Protein AF-A0A8T5KQA9-F1 (afdb_monomer)

Structure (mmCIF, N/CA/C/O backbone):
data_AF-A0A8T5KQA9-F1
#
_entry.id   AF-A0A8T5KQA9-F1
#
loop_
_atom_site.group_PDB
_atom_site.id
_atom_site.type_symbol
_atom_site.label_atom_id
_atom_site.label_alt_id
_atom_site.label_comp_id
_atom_site.label_asym_id
_atom_site.label_entity_id
_atom_site.label_seq_id
_atom_site.pdbx_PDB_ins_code
_atom_site.Cartn_x
_atom_site.Cartn_y
_atom_site.Cartn_z
_atom_site.occupancy
_atom_site.B_iso_or_equiv
_atom_site.auth_seq_id
_atom_site.auth_comp_id
_atom_site.auth_asym_id
_atom_site.auth_atom_id
_atom_site.pdbx_PDB_model_num
ATOM 1 N N . MET A 1 1 ? 9.802 6.323 -16.781 1.00 58.84 1 MET A N 1
ATOM 2 C CA . MET A 1 1 ? 8.816 6.671 -15.739 1.00 58.84 1 MET A CA 1
ATOM 3 C C . MET A 1 1 ? 7.682 5.663 -15.838 1.00 58.84 1 MET A C 1
ATOM 5 O O . MET A 1 1 ? 6.787 5.838 -16.652 1.00 58.84 1 MET A O 1
ATOM 9 N N . TRP A 1 2 ? 7.814 4.528 -15.153 1.00 75.38 2 TRP A N 1
ATOM 10 C CA . TRP A 1 2 ? 6.794 3.478 -15.153 1.00 75.38 2 TRP A CA 1
ATOM 11 C C . TRP A 1 2 ? 5.904 3.681 -13.914 1.00 75.38 2 TRP A C 1
ATOM 13 O O . TRP A 1 2 ? 6.417 4.068 -12.867 1.00 75.38 2 TRP A O 1
ATOM 23 N N . LEU A 1 3 ? 4.590 3.490 -14.080 1.00 86.75 3 LEU A N 1
ATOM 24 C CA . LEU A 1 3 ? 3.534 3.783 -13.099 1.00 86.75 3 LEU A CA 1
ATOM 25 C C . LEU A 1 3 ? 3.501 5.252 -12.627 1.00 86.75 3 LEU A C 1
ATOM 27 O O . LEU A 1 3 ? 3.827 5.574 -11.487 1.00 86.75 3 LEU A O 1
ATOM 31 N N . ASP A 1 4 ? 3.097 6.154 -13.528 1.00 93.25 4 ASP A N 1
ATOM 32 C CA . ASP A 1 4 ? 2.813 7.545 -13.160 1.00 93.25 4 ASP A CA 1
ATOM 33 C C . ASP A 1 4 ? 1.621 7.664 -12.192 1.00 93.25 4 ASP A C 1
ATOM 35 O O . ASP A 1 4 ? 0.853 6.719 -12.003 1.00 93.25 4 ASP A O 1
ATOM 39 N N . LYS A 1 5 ? 1.440 8.861 -11.624 1.00 94.88 5 LYS A N 1
ATOM 40 C CA . LYS A 1 5 ? 0.403 9.159 -10.630 1.00 94.88 5 LYS A CA 1
ATOM 41 C C . LYS A 1 5 ? -1.009 8.732 -11.054 1.00 94.88 5 LYS A C 1
ATOM 43 O O . LYS A 1 5 ? -1.740 8.176 -10.242 1.00 94.88 5 LYS A O 1
ATOM 48 N N . LYS A 1 6 ? -1.404 8.956 -12.314 1.00 94.62 6 LYS A N 1
ATOM 49 C CA . LYS A 1 6 ? -2.758 8.616 -12.795 1.00 94.62 6 LYS A CA 1
ATOM 50 C C . LYS A 1 6 ? -2.935 7.110 -12.930 1.00 94.62 6 LYS A C 1
ATOM 52 O O . LYS A 1 6 ? -4.002 6.580 -12.627 1.00 94.62 6 LYS A O 1
ATOM 57 N N . LEU A 1 7 ? -1.903 6.418 -13.409 1.00 94.56 7 LEU A N 1
ATOM 58 C CA . LEU A 1 7 ? -1.918 4.960 -13.510 1.00 94.56 7 LEU A CA 1
ATOM 59 C C . LEU A 1 7 ? -1.897 4.311 -12.122 1.00 94.56 7 LEU A C 1
ATOM 61 O O . LEU A 1 7 ? -2.604 3.326 -11.911 1.00 94.56 7 LEU A O 1
ATOM 65 N N . PHE A 1 8 ? -1.139 4.884 -11.185 1.00 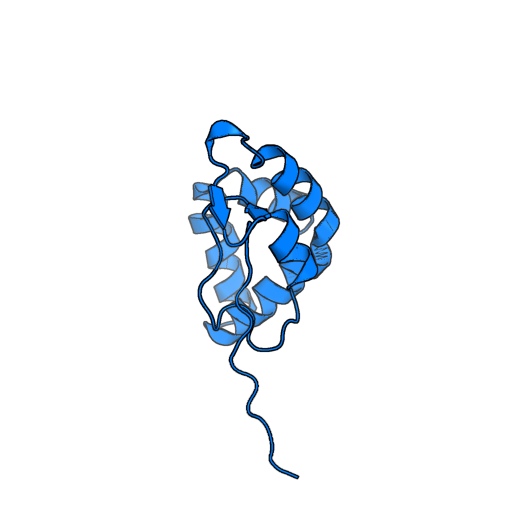96.19 8 PHE A N 1
ATOM 66 C CA . PHE A 1 8 ? -1.121 4.473 -9.787 1.00 96.19 8 PHE A CA 1
ATOM 67 C C . PHE A 1 8 ? -2.503 4.639 -9.149 1.00 96.19 8 PHE A C 1
ATOM 69 O O . PHE A 1 8 ? -3.075 3.657 -8.681 1.00 96.19 8 PHE A O 1
ATOM 76 N N . GLU A 1 9 ? -3.094 5.833 -9.227 1.00 96.44 9 GLU A N 1
ATOM 77 C CA . GLU A 1 9 ? -4.434 6.119 -8.704 1.00 96.44 9 GLU A CA 1
ATOM 78 C C . GLU A 1 9 ? -5.489 5.177 -9.294 1.00 96.44 9 GLU A C 1
ATOM 80 O O . GLU A 1 9 ? -6.235 4.537 -8.556 1.00 96.44 9 GLU A O 1
ATOM 85 N N . ARG A 1 10 ? -5.503 4.997 -10.622 1.00 96.25 10 ARG A N 1
ATOM 86 C CA . ARG A 1 10 ? -6.415 4.048 -11.275 1.00 96.25 10 ARG A CA 1
ATOM 87 C C . ARG A 1 10 ? -6.264 2.632 -10.720 1.00 96.25 10 ARG A C 1
ATOM 89 O O . ARG A 1 10 ? -7.258 1.923 -10.586 1.00 96.25 10 ARG A O 1
ATOM 96 N N . SER A 1 11 ? -5.038 2.204 -10.427 1.00 96.44 11 SER A N 1
ATOM 97 C CA . SER A 1 11 ? -4.772 0.854 -9.930 1.00 96.44 11 SER A CA 1
ATOM 98 C C . SER A 1 11 ? -5.360 0.580 -8.545 1.00 96.44 11 SER A C 1
ATOM 100 O O . SER A 1 11 ? -5.636 -0.578 -8.242 1.00 96.44 11 SER A O 1
ATOM 102 N N . LEU A 1 12 ? -5.614 1.622 -7.745 1.00 95.25 12 LEU A N 1
ATOM 103 C CA . LEU A 1 12 ? -6.259 1.494 -6.437 1.00 95.25 12 LEU A CA 1
ATOM 104 C C . LEU A 1 12 ? -7.754 1.166 -6.568 1.00 95.25 12 LEU A C 1
ATOM 106 O O . LEU A 1 12 ? -8.265 0.327 -5.833 1.00 95.25 12 LEU A O 1
ATOM 110 N N . TYR A 1 13 ? -8.442 1.777 -7.536 1.00 94.81 13 TYR A N 1
ATOM 111 C CA . TYR A 1 13 ? -9.891 1.616 -7.723 1.00 94.81 13 TYR A CA 1
ATOM 112 C C . TYR A 1 13 ? -10.277 0.496 -8.705 1.00 94.81 13 TYR A C 1
ATOM 114 O O . TYR A 1 13 ? -11.376 -0.050 -8.627 1.00 94.81 13 TYR A O 1
ATOM 122 N N . ASP A 1 14 ? -9.394 0.143 -9.643 1.00 96.75 14 ASP A N 1
ATOM 123 C CA . ASP A 1 14 ? -9.644 -0.862 -10.682 1.00 96.75 14 ASP A CA 1
ATOM 124 C C . ASP A 1 14 ? -8.757 -2.097 -10.459 1.00 96.75 14 ASP A C 1
ATOM 126 O O . ASP A 1 14 ? -7.637 -2.216 -10.968 1.00 96.75 14 ASP A O 1
ATOM 130 N N . THR A 1 15 ? -9.286 -3.061 -9.701 1.00 94.31 15 THR A N 1
ATOM 131 C CA . THR A 1 15 ? -8.579 -4.311 -9.367 1.00 94.31 15 THR A CA 1
ATOM 132 C C . THR A 1 15 ? -8.216 -5.146 -10.600 1.00 94.31 15 THR A C 1
ATOM 134 O O . THR A 1 15 ? -7.202 -5.854 -10.594 1.00 94.31 15 THR A O 1
ATOM 137 N N . ASN A 1 16 ? -8.997 -5.048 -11.683 1.00 97.06 16 ASN A N 1
ATOM 138 C CA . ASN A 1 16 ? -8.703 -5.725 -12.943 1.00 97.06 16 ASN A CA 1
ATOM 139 C C . ASN A 1 16 ? -7.536 -5.058 -13.668 1.00 97.06 16 ASN A C 1
ATOM 141 O O . ASN A 1 16 ? -6.667 -5.762 -14.190 1.00 97.06 16 ASN A O 1
ATOM 145 N N . PHE A 1 17 ? -7.481 -3.727 -13.673 1.00 96.94 17 PHE A N 1
ATOM 146 C CA . PHE A 1 17 ? -6.343 -2.981 -14.198 1.00 96.94 17 PHE A CA 1
ATOM 147 C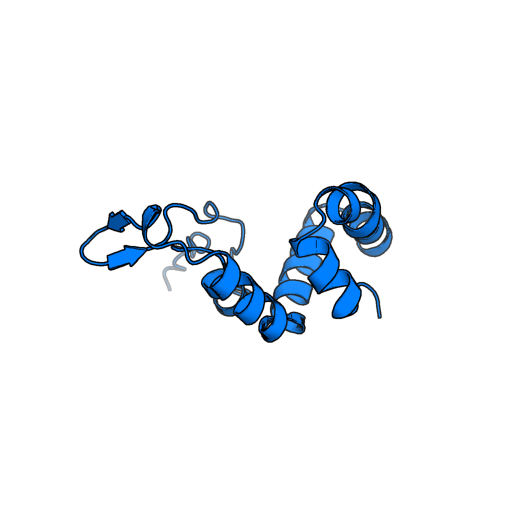 C . PHE A 1 17 ? -5.070 -3.266 -13.398 1.00 96.94 17 PHE A C 1
ATOM 149 O O . PHE A 1 17 ? -4.040 -3.588 -13.995 1.00 96.94 17 PHE A O 1
ATOM 156 N N . PHE A 1 18 ? -5.138 -3.262 -12.062 1.00 96.88 18 PHE A N 1
ATOM 157 C CA . PHE A 1 18 ? -3.995 -3.641 -11.231 1.00 96.88 18 PHE A CA 1
ATOM 158 C C . PHE A 1 18 ? -3.494 -5.052 -11.572 1.00 96.88 18 PHE A C 1
ATOM 160 O O . PHE A 1 18 ? -2.324 -5.239 -11.906 1.00 96.88 18 PHE A O 1
ATOM 167 N N . ARG A 1 19 ? -4.383 -6.056 -11.556 1.00 95.50 19 ARG A N 1
ATOM 168 C CA . ARG A 1 19 ? -4.010 -7.465 -11.761 1.00 95.50 19 ARG A CA 1
ATOM 169 C C . ARG A 1 19 ? -3.462 -7.741 -13.160 1.00 95.50 19 ARG A C 1
ATOM 171 O O . ARG A 1 19 ? -2.502 -8.497 -13.300 1.00 95.50 19 ARG A O 1
ATOM 178 N N . ASN A 1 20 ? -4.087 -7.176 -14.191 1.00 95.75 20 ASN A N 1
ATOM 179 C CA . ASN A 1 20 ? -3.794 -7.535 -15.578 1.00 95.75 20 ASN A CA 1
ATOM 180 C C . ASN A 1 20 ? -2.779 -6.616 -16.254 1.00 95.75 20 ASN A C 1
ATOM 182 O O . ASN A 1 20 ? -2.175 -7.047 -17.235 1.00 95.75 20 ASN A O 1
ATOM 186 N N . VAL A 1 21 ? -2.589 -5.395 -15.749 1.00 95.75 21 VAL A N 1
ATOM 187 C CA . VAL A 1 21 ? -1.687 -4.400 -16.340 1.00 95.75 21 VAL A CA 1
ATOM 188 C C . VAL A 1 21 ? -0.546 -4.084 -15.383 1.00 95.75 21 VAL A C 1
ATOM 190 O O . VAL A 1 21 ? 0.590 -4.452 -15.671 1.00 95.75 21 VAL A O 1
ATOM 193 N N . VAL A 1 22 ? -0.834 -3.469 -14.231 1.00 96.19 22 VAL A N 1
ATOM 194 C CA . VAL A 1 22 ? 0.211 -2.956 -13.322 1.00 96.19 22 VAL A CA 1
ATOM 195 C C . VAL A 1 22 ? 1.086 -4.080 -12.785 1.00 96.19 22 VAL A C 1
ATOM 197 O O . VAL A 1 22 ? 2.302 -4.023 -12.931 1.00 96.19 22 VAL A O 1
ATOM 200 N N . ARG A 1 23 ? 0.487 -5.148 -12.244 1.00 95.00 23 ARG A N 1
ATOM 201 C CA . ARG A 1 23 ? 1.235 -6.290 -11.705 1.00 95.00 23 ARG A CA 1
ATOM 202 C C . ARG A 1 23 ? 2.112 -6.938 -12.774 1.00 95.00 23 ARG A C 1
ATOM 204 O O . ARG A 1 23 ? 3.271 -7.221 -12.510 1.00 95.00 23 ARG A O 1
ATOM 211 N N . LYS A 1 24 ? 1.591 -7.155 -13.987 1.00 95.50 24 LYS A N 1
ATOM 212 C CA . LYS A 1 24 ? 2.377 -7.759 -15.079 1.00 95.50 24 LYS A CA 1
ATOM 213 C C . LYS A 1 24 ? 3.541 -6.867 -15.496 1.00 95.50 24 LYS A C 1
ATOM 215 O O . LYS A 1 24 ? 4.646 -7.366 -15.664 1.00 95.50 24 LYS A O 1
ATOM 220 N N . ALA A 1 25 ? 3.297 -5.567 -15.626 1.00 94.94 25 ALA A N 1
ATOM 221 C CA . ALA A 1 25 ? 4.337 -4.604 -15.948 1.00 94.94 25 ALA A CA 1
ATOM 222 C C . ALA A 1 25 ? 5.405 -4.520 -14.841 1.00 94.94 25 ALA A C 1
ATOM 224 O O . ALA A 1 25 ? 6.583 -4.465 -15.177 1.00 94.94 25 ALA A O 1
ATOM 225 N N . ALA A 1 26 ? 5.038 -4.638 -13.558 1.00 95.44 26 ALA A N 1
ATOM 226 C CA . ALA A 1 26 ? 6.009 -4.714 -12.461 1.00 95.44 26 ALA A CA 1
ATOM 227 C C . ALA A 1 26 ? 6.976 -5.889 -12.650 1.00 95.44 26 ALA A C 1
ATOM 229 O O . ALA A 1 26 ? 8.186 -5.694 -12.620 1.00 95.44 26 ALA A O 1
ATOM 230 N N . TYR A 1 27 ? 6.457 -7.092 -12.925 1.00 96.12 27 TYR A N 1
ATOM 231 C CA . TYR A 1 27 ? 7.296 -8.271 -13.175 1.00 96.12 27 TYR A CA 1
ATOM 232 C C . TYR A 1 27 ? 8.135 -8.153 -14.453 1.00 96.12 27 TYR A C 1
ATOM 234 O O . TYR A 1 27 ? 9.243 -8.673 -14.494 1.00 96.12 27 TYR A O 1
ATOM 242 N N . MET A 1 28 ? 7.651 -7.462 -15.489 1.00 95.44 28 MET A N 1
ATOM 243 C CA . MET A 1 28 ? 8.455 -7.198 -16.691 1.00 95.44 28 MET A CA 1
ATOM 244 C C . MET A 1 28 ? 9.618 -6.236 -16.420 1.00 95.44 28 MET A C 1
ATOM 246 O O . MET A 1 28 ? 10.658 -6.358 -17.059 1.00 95.44 28 MET A O 1
ATOM 250 N N . VAL A 1 29 ? 9.436 -5.276 -15.508 1.00 94.00 29 VAL A N 1
ATOM 251 C CA . VAL A 1 29 ? 10.456 -4.278 -15.155 1.00 94.00 29 VAL A CA 1
ATOM 252 C C . VAL A 1 29 ? 11.471 -4.843 -14.161 1.00 94.00 29 VAL A C 1
ATOM 254 O O . VAL A 1 29 ? 12.667 -4.653 -14.351 1.00 94.00 29 VAL A O 1
ATOM 257 N N . ALA A 1 30 ? 11.001 -5.527 -13.118 1.00 94.50 30 ALA A N 1
ATOM 258 C CA . ALA A 1 30 ? 11.824 -5.957 -11.989 1.00 94.50 30 ALA A CA 1
ATOM 259 C C . ALA A 1 30 ? 12.305 -7.418 -12.077 1.00 94.50 30 ALA A C 1
ATOM 261 O O . ALA A 1 30 ? 13.255 -7.783 -11.400 1.00 94.50 30 ALA A O 1
ATOM 262 N N . GLY A 1 31 ? 11.690 -8.259 -12.914 1.00 95.00 31 GLY A N 1
ATOM 263 C CA . GLY A 1 31 ? 12.147 -9.627 -13.188 1.00 95.00 31 GLY A CA 1
ATOM 264 C C . GLY A 1 31 ? 11.742 -10.677 -12.147 1.00 95.00 31 GLY A C 1
ATOM 265 O O . GLY A 1 31 ? 11.229 -11.730 -12.531 1.00 95.00 31 GLY A O 1
ATOM 266 N N . ASP A 1 32 ? 11.914 -10.405 -10.852 1.00 96.69 32 ASP A N 1
ATOM 267 C CA . ASP A 1 32 ? 11.600 -11.343 -9.766 1.00 96.69 32 ASP A CA 1
ATOM 268 C C . ASP A 1 32 ? 10.704 -10.749 -8.667 1.00 96.69 32 ASP A C 1
ATOM 270 O O . ASP A 1 32 ? 10.340 -9.575 -8.678 1.00 96.69 32 ASP A O 1
ATOM 274 N N . ALA A 1 33 ? 10.269 -11.606 -7.741 1.00 96.69 33 ALA A N 1
ATOM 275 C CA . ALA A 1 33 ? 9.289 -11.241 -6.726 1.00 96.69 33 ALA A CA 1
ATOM 276 C C . ALA A 1 33 ? 9.823 -10.267 -5.664 1.00 96.69 33 ALA A C 1
ATOM 278 O O . ALA A 1 33 ? 9.048 -9.416 -5.231 1.00 96.69 33 ALA A O 1
ATOM 279 N N . GLU A 1 34 ? 11.093 -10.371 -5.257 1.00 95.25 34 GLU A N 1
ATOM 280 C CA . GLU A 1 34 ? 11.663 -9.475 -4.240 1.00 95.25 34 GLU A CA 1
ATOM 281 C C . GLU A 1 34 ? 11.893 -8.092 -4.854 1.00 95.25 34 GLU A C 1
ATOM 283 O O . GLU A 1 34 ? 11.467 -7.090 -4.289 1.00 95.25 34 GLU A O 1
ATOM 288 N N . SER A 1 35 ? 12.419 -8.021 -6.079 1.00 96.50 35 SER A N 1
ATOM 289 C CA . SER A 1 35 ? 12.559 -6.735 -6.770 1.00 96.50 35 SER A CA 1
ATOM 290 C C . SER A 1 35 ? 11.208 -6.090 -7.108 1.00 96.50 35 SER A C 1
ATOM 292 O O . SER A 1 35 ? 11.077 -4.869 -7.050 1.00 96.50 35 SER A O 1
ATOM 294 N N . VAL A 1 36 ? 10.160 -6.870 -7.418 1.00 96.88 36 VAL A N 1
ATOM 295 C CA . VAL A 1 36 ? 8.787 -6.330 -7.541 1.00 96.88 36 VAL A CA 1
ATOM 296 C C . VAL A 1 36 ? 8.292 -5.773 -6.208 1.00 96.88 36 VAL A C 1
ATOM 298 O O . VAL A 1 36 ? 7.583 -4.766 -6.195 1.00 96.88 36 VAL A O 1
ATOM 301 N N . HIS A 1 37 ? 8.631 -6.430 -5.102 1.00 95.75 37 HIS A N 1
ATOM 302 C CA . HIS A 1 37 ? 8.261 -5.987 -3.769 1.00 95.75 37 HIS A CA 1
ATOM 303 C C . HIS A 1 37 ? 8.937 -4.656 -3.407 1.00 95.75 37 HIS A C 1
ATOM 305 O O . HIS A 1 37 ? 8.234 -3.705 -3.069 1.00 95.75 37 HIS A O 1
ATOM 311 N N . GLU A 1 38 ? 10.256 -4.549 -3.576 1.00 95.19 38 GLU A N 1
ATOM 312 C CA . GLU A 1 38 ? 11.019 -3.308 -3.364 1.00 95.19 38 GLU A CA 1
ATOM 313 C C . GLU A 1 38 ? 10.481 -2.161 -4.231 1.00 95.19 38 GLU A C 1
ATOM 315 O O . GLU A 1 38 ? 10.199 -1.067 -3.738 1.00 95.19 38 GLU A O 1
ATOM 320 N N . LEU A 1 39 ? 10.232 -2.438 -5.513 1.00 95.38 39 LEU A N 1
ATOM 321 C CA . LEU A 1 39 ? 9.646 -1.480 -6.446 1.00 95.38 39 LEU A CA 1
ATOM 322 C C . LEU A 1 39 ? 8.239 -1.037 -6.022 1.00 95.38 39 LEU A C 1
ATOM 324 O O . LEU A 1 39 ? 7.859 0.115 -6.227 1.00 95.38 39 LEU A O 1
ATOM 328 N N . ALA A 1 40 ? 7.438 -1.930 -5.437 1.00 95.38 40 ALA A N 1
ATOM 329 C CA . ALA A 1 40 ? 6.132 -1.562 -4.907 1.00 95.38 40 ALA A CA 1
ATOM 330 C C . ALA A 1 40 ? 6.268 -0.601 -3.717 1.00 95.38 40 ALA A C 1
ATOM 332 O O . ALA A 1 40 ? 5.553 0.400 -3.685 1.00 95.38 40 ALA A O 1
ATOM 333 N N . LEU A 1 41 ? 7.197 -0.853 -2.787 1.00 95.25 41 LEU A N 1
ATOM 334 C CA . LEU A 1 41 ? 7.465 0.044 -1.655 1.00 95.25 41 LEU A CA 1
ATOM 335 C C . LEU A 1 41 ? 7.946 1.429 -2.119 1.00 95.25 41 LEU A C 1
ATOM 337 O O . LEU A 1 41 ? 7.478 2.447 -1.606 1.00 95.25 41 LEU A O 1
ATOM 341 N N . GLU A 1 42 ? 8.810 1.485 -3.135 1.00 95.50 42 GLU A N 1
ATOM 342 C CA . GLU A 1 42 ? 9.234 2.741 -3.769 1.00 95.50 42 GLU A CA 1
ATOM 343 C C . GLU A 1 42 ? 8.026 3.517 -4.317 1.00 95.50 42 GLU A C 1
ATOM 345 O O . GLU A 1 42 ? 7.844 4.696 -4.010 1.00 95.50 42 GLU A O 1
ATOM 350 N N . LYS A 1 43 ? 7.142 2.853 -5.075 1.00 95.88 43 LYS A N 1
ATOM 351 C CA . LYS A 1 43 ? 5.964 3.510 -5.667 1.00 95.88 43 LYS A CA 1
ATOM 352 C C . LYS A 1 43 ? 4.926 3.943 -4.638 1.00 95.88 43 LYS A C 1
ATOM 354 O O . LYS A 1 43 ? 4.268 4.956 -4.857 1.00 95.88 43 LYS A O 1
ATOM 359 N N . LEU A 1 44 ? 4.789 3.230 -3.521 1.00 95.88 44 LEU A N 1
ATOM 360 C CA . LEU A 1 44 ? 3.961 3.690 -2.405 1.00 95.88 44 LEU A CA 1
ATOM 361 C C . LEU A 1 44 ? 4.484 5.020 -1.842 1.00 95.88 44 LEU A C 1
ATOM 363 O O . LEU A 1 44 ? 3.693 5.925 -1.592 1.00 95.88 44 LEU A O 1
ATOM 367 N N . ASN A 1 45 ? 5.803 5.157 -1.687 1.00 96.38 45 ASN A N 1
ATO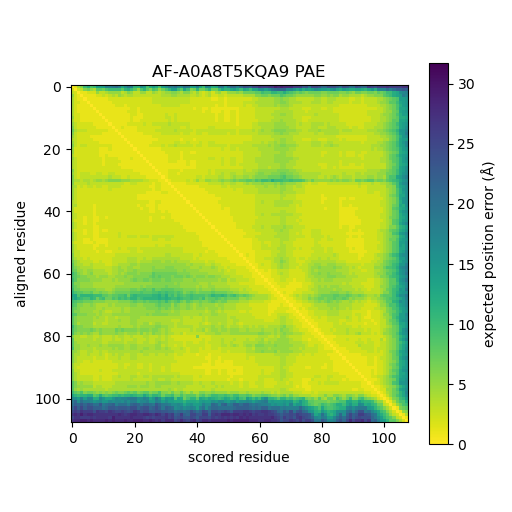M 368 C CA . ASN A 1 45 ? 6.423 6.395 -1.215 1.00 96.38 45 ASN A CA 1
ATOM 369 C C . ASN A 1 45 ? 6.304 7.544 -2.227 1.00 96.38 45 ASN A C 1
ATOM 371 O O . ASN A 1 45 ? 5.974 8.663 -1.841 1.00 96.38 45 ASN A O 1
ATOM 375 N N . GLU A 1 46 ? 6.527 7.281 -3.517 1.00 96.62 46 GLU A N 1
ATOM 376 C CA . GLU A 1 46 ? 6.402 8.303 -4.567 1.00 96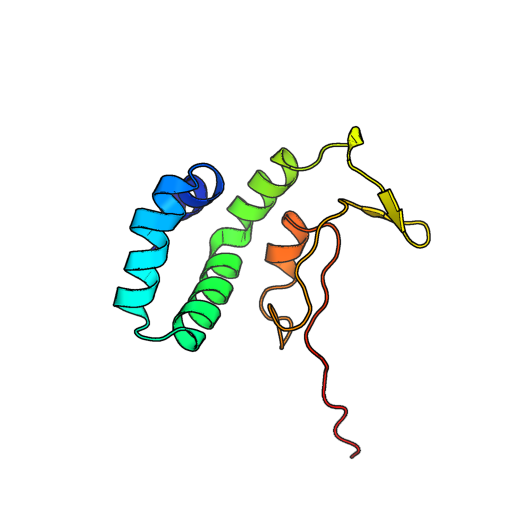.62 46 GLU A CA 1
ATOM 377 C C . GLU A 1 46 ? 4.997 8.916 -4.654 1.00 96.62 46 GLU A C 1
ATOM 379 O O . GLU A 1 46 ? 4.864 10.095 -4.982 1.00 96.62 46 GLU A O 1
ATOM 384 N N . HIS A 1 47 ? 3.960 8.124 -4.364 1.00 96.94 47 HIS A N 1
ATOM 385 C CA . HIS A 1 47 ? 2.553 8.510 -4.518 1.00 96.94 47 HIS A CA 1
ATOM 386 C C . HIS A 1 47 ? 1.815 8.595 -3.174 1.00 96.94 47 HIS A C 1
ATOM 388 O O . HIS A 1 47 ? 0.615 8.315 -3.098 1.00 96.94 47 HIS A O 1
ATOM 394 N N . GLU A 1 48 ? 2.515 8.988 -2.101 1.00 96.88 48 GLU A N 1
ATOM 395 C CA . GLU A 1 48 ? 1.940 9.127 -0.752 1.00 96.88 48 GLU A CA 1
ATOM 396 C C . GLU A 1 48 ? 0.669 9.999 -0.748 1.00 96.88 48 GLU A C 1
ATOM 398 O O . GLU A 1 48 ? -0.310 9.684 -0.075 1.00 96.88 48 GLU A O 1
ATOM 403 N N . ASP A 1 49 ? 0.647 11.077 -1.532 1.00 96.62 49 ASP A N 1
ATOM 404 C CA . ASP A 1 49 ? -0.481 12.008 -1.628 1.00 96.62 49 ASP A CA 1
ATOM 405 C C . ASP A 1 49 ? -1.744 11.370 -2.241 1.00 96.62 49 ASP A C 1
ATOM 407 O O . ASP A 1 49 ? -2.875 11.674 -1.834 1.00 96.62 49 ASP A O 1
ATOM 411 N N . VAL A 1 50 ? -1.563 10.443 -3.186 1.00 96.88 50 VAL A N 1
ATOM 412 C CA . VAL A 1 50 ? -2.652 9.623 -3.731 1.00 96.88 50 VAL A CA 1
ATOM 413 C C . VAL A 1 50 ? -3.173 8.675 -2.660 1.00 96.88 50 VAL A C 1
ATOM 415 O O . VAL A 1 50 ? -4.386 8.570 -2.484 1.00 96.88 50 VAL A O 1
ATOM 418 N N . LEU A 1 51 ? -2.279 8.025 -1.910 1.00 96.88 51 LEU A N 1
ATOM 419 C CA . LEU A 1 51 ? -2.657 7.098 -0.841 1.00 96.88 51 LEU A CA 1
ATOM 420 C C . LEU A 1 51 ? -3.372 7.811 0.304 1.00 96.88 51 LEU A C 1
ATOM 422 O O . LEU A 1 51 ? -4.353 7.285 0.813 1.00 96.88 51 LEU A O 1
ATOM 426 N N . GLN A 1 52 ? -2.961 9.031 0.651 1.00 96.00 52 GLN A N 1
ATOM 427 C CA . GLN A 1 52 ? -3.660 9.864 1.628 1.00 96.00 52 GLN A CA 1
ATOM 428 C C . GLN A 1 52 ? -5.097 10.171 1.188 1.00 96.00 52 GLN A C 1
ATOM 430 O O . GLN A 1 52 ? -6.031 10.114 1.989 1.00 96.00 52 GLN A O 1
ATOM 435 N N . SER A 1 53 ? -5.286 10.513 -0.088 1.00 95.69 53 SER A N 1
ATOM 436 C CA . SER A 1 53 ? -6.613 10.786 -0.652 1.00 95.69 53 SER A CA 1
ATOM 437 C C . SER A 1 53 ? -7.475 9.524 -0.702 1.00 95.69 53 SER A C 1
ATOM 439 O O . SER A 1 53 ? -8.640 9.559 -0.310 1.00 95.69 53 SER A O 1
ATOM 441 N N . TYR A 1 54 ? -6.890 8.404 -1.133 1.00 95.00 54 TYR A N 1
ATOM 442 C CA . TYR A 1 54 ? -7.556 7.106 -1.195 1.00 95.00 54 TYR A CA 1
ATOM 443 C C . TYR A 1 54 ? -7.936 6.590 0.196 1.00 95.00 54 TYR A C 1
ATOM 445 O O . TYR A 1 54 ? -9.065 6.160 0.402 1.00 95.00 54 TYR A O 1
ATOM 453 N N . GLY A 1 55 ? -7.042 6.723 1.173 1.00 93.50 55 GLY A N 1
ATOM 454 C CA . GLY A 1 55 ? -7.265 6.364 2.569 1.00 93.50 55 GLY A CA 1
ATOM 455 C C . GLY A 1 55 ? -8.522 6.988 3.162 1.00 93.50 55 GLY A C 1
ATOM 456 O O . GLY A 1 55 ? -9.346 6.298 3.752 1.00 93.50 55 GLY A O 1
ATOM 457 N N . LYS A 1 56 ? -8.747 8.281 2.900 1.00 91.62 56 LYS A N 1
ATOM 458 C CA . LYS A 1 56 ? -9.977 8.978 3.315 1.00 91.62 56 LYS A CA 1
ATOM 459 C C . LYS A 1 56 ? -11.249 8.380 2.711 1.00 91.62 56 LYS A C 1
ATOM 461 O O . LYS A 1 56 ? -12.299 8.476 3.329 1.00 91.62 56 LYS A O 1
ATOM 466 N N . SER A 1 57 ? -11.172 7.794 1.515 1.00 92.00 57 SER A N 1
ATOM 467 C CA . SER A 1 57 ? -12.316 7.116 0.885 1.00 92.00 57 SER A CA 1
ATOM 468 C C . SER A 1 57 ? -12.611 5.740 1.489 1.00 92.00 57 SER A C 1
ATO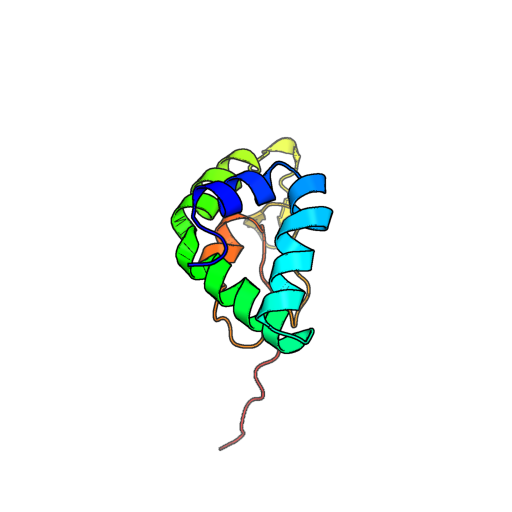M 470 O O . SER A 1 57 ? -13.713 5.229 1.311 1.00 92.00 57 SER A O 1
ATOM 472 N N . LEU A 1 58 ? -11.641 5.155 2.201 1.00 89.06 58 LEU A N 1
ATOM 473 C CA . LEU A 1 58 ? -11.781 3.884 2.913 1.00 89.06 58 LEU A CA 1
ATOM 474 C C . LEU A 1 58 ? -12.219 4.058 4.373 1.00 89.06 58 LEU A C 1
ATOM 476 O O . LEU A 1 58 ? -12.553 3.062 5.012 1.0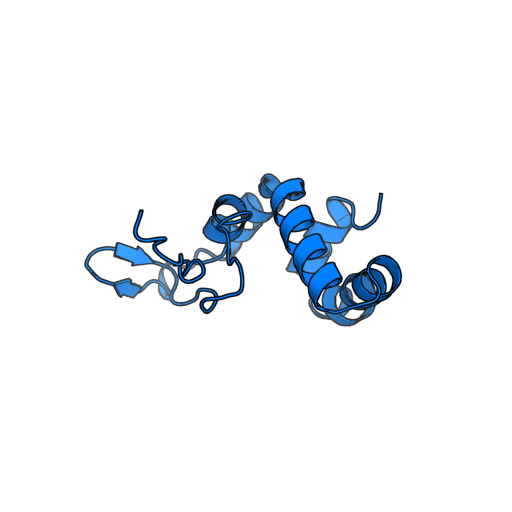0 89.06 58 LEU A O 1
ATOM 480 N N . ASP A 1 59 ? -12.175 5.281 4.909 1.00 89.25 59 ASP A N 1
ATOM 481 C CA . ASP A 1 59 ? -12.487 5.566 6.310 1.00 89.25 59 ASP A CA 1
ATOM 482 C C . ASP A 1 59 ? -13.996 5.452 6.568 1.00 89.25 59 ASP A C 1
ATOM 484 O O . ASP A 1 59 ? -14.742 6.427 6.468 1.00 89.25 59 ASP A O 1
ATOM 488 N N . ASP A 1 60 ? -14.442 4.236 6.879 1.00 91.06 60 ASP A N 1
ATOM 489 C CA . ASP A 1 60 ? -15.826 3.916 7.218 1.00 91.06 60 ASP A CA 1
ATOM 490 C C . ASP A 1 60 ? -15.976 3.775 8.746 1.00 91.06 60 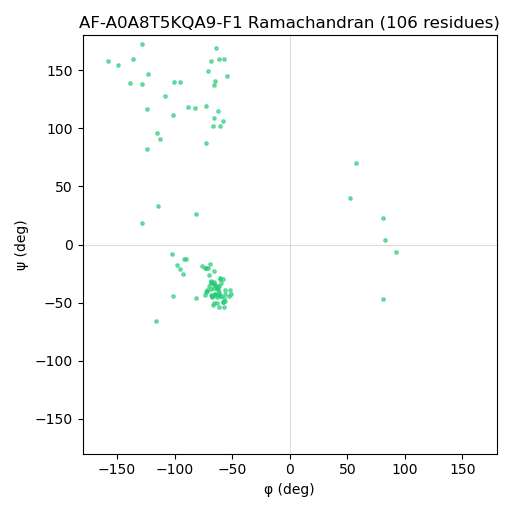ASP A C 1
ATOM 492 O O . ASP A 1 60 ? -15.458 2.813 9.328 1.00 91.06 60 ASP A O 1
ATOM 496 N N . PRO A 1 61 ? -16.681 4.704 9.423 1.00 91.31 61 PRO A N 1
ATOM 497 C CA . PRO A 1 61 ? -16.901 4.642 10.865 1.00 91.31 61 PRO A CA 1
ATOM 498 C C . PRO A 1 61 ? -17.593 3.359 11.338 1.00 91.31 61 PRO A C 1
ATOM 500 O O . PRO A 1 61 ? -17.343 2.932 12.461 1.00 91.31 61 PRO A O 1
ATOM 503 N N . GLU A 1 62 ? -18.436 2.733 10.511 1.00 94.19 62 GLU A N 1
ATOM 504 C CA . GLU A 1 62 ? -19.168 1.517 10.892 1.00 94.19 62 GLU A CA 1
ATOM 505 C C . GLU A 1 62 ? -18.261 0.283 10.955 1.00 94.19 62 GLU A C 1
ATOM 507 O O . GLU A 1 62 ? -18.584 -0.699 11.624 1.00 94.19 62 GLU A O 1
ATOM 512 N N . LEU A 1 63 ? -17.107 0.336 10.286 1.00 92.25 63 LEU A N 1
ATOM 513 C CA . LEU A 1 63 ? -16.117 -0.736 10.300 1.00 92.25 63 LEU A CA 1
ATOM 514 C C . LEU A 1 63 ? -15.085 -0.576 11.419 1.00 92.25 63 LEU A C 1
ATOM 516 O O . LEU A 1 63 ? -14.342 -1.524 11.679 1.00 92.25 63 LEU A O 1
ATOM 520 N N . LYS A 1 64 ? -15.008 0.588 12.079 1.00 94.06 64 LYS A N 1
ATOM 521 C CA . LYS A 1 64 ? -13.984 0.855 13.096 1.00 94.06 64 LYS A CA 1
ATOM 522 C C . LYS A 1 64 ? -14.141 -0.050 14.311 1.00 94.06 64 LYS A C 1
ATOM 524 O O . LYS A 1 64 ? -15.237 -0.315 14.799 1.00 94.06 64 LYS A O 1
ATOM 529 N N . VAL A 1 65 ? -13.002 -0.497 14.830 1.00 93.94 65 VAL A N 1
ATOM 530 C CA . VAL A 1 65 ? -12.916 -1.333 16.030 1.00 93.94 65 VAL A CA 1
ATOM 531 C C . VAL A 1 65 ? -12.025 -0.673 17.069 1.00 93.94 65 VAL A C 1
ATOM 533 O O . VAL A 1 65 ? -11.047 -0.009 16.729 1.00 93.94 65 VAL A O 1
ATOM 536 N N . ASN A 1 66 ? -12.345 -0.877 18.348 1.00 94.56 66 ASN A N 1
ATOM 537 C CA . ASN A 1 66 ? -11.496 -0.432 19.446 1.00 94.56 66 ASN A CA 1
ATOM 538 C C . ASN A 1 66 ? -10.468 -1.515 19.793 1.00 94.56 66 ASN A C 1
ATOM 540 O O . ASN A 1 66 ? -10.837 -2.612 20.217 1.00 94.56 66 ASN A O 1
ATOM 544 N N . ILE A 1 67 ? -9.184 -1.199 19.644 1.00 88.31 67 ILE A N 1
ATOM 545 C CA . ILE A 1 67 ? -8.073 -2.052 20.068 1.00 88.31 67 ILE A CA 1
ATOM 546 C C . ILE A 1 67 ? -7.195 -1.246 21.022 1.00 88.31 67 ILE A C 1
ATOM 548 O O . ILE A 1 67 ? -6.618 -0.234 20.638 1.00 88.31 67 ILE A O 1
ATOM 552 N N . VAL A 1 68 ? -7.103 -1.687 22.282 1.00 88.94 68 VAL A N 1
ATOM 553 C CA . VAL A 1 68 ? -6.283 -1.043 23.332 1.00 88.94 68 VAL A CA 1
ATOM 554 C C . VAL A 1 68 ? -6.582 0.467 23.454 1.00 88.94 68 VAL A C 1
ATOM 556 O O . VAL A 1 68 ? -5.689 1.286 23.627 1.00 88.94 68 VAL A O 1
ATOM 559 N N . GLY A 1 69 ? -7.855 0.862 23.346 1.00 90.38 69 GLY A N 1
ATOM 560 C CA . GLY A 1 69 ? -8.265 2.265 23.462 1.00 90.38 69 GLY A CA 1
ATOM 561 C C . GLY A 1 69 ? -8.110 3.098 22.185 1.00 90.38 69 GLY A C 1
ATOM 562 O O . GLY A 1 69 ? -8.415 4.287 22.217 1.00 90.38 69 GLY A O 1
ATOM 563 N N . HIS A 1 70 ? -7.699 2.496 21.067 1.00 88.31 70 HIS A N 1
ATOM 564 C CA . HIS A 1 70 ? -7.595 3.158 19.768 1.00 88.31 70 HIS A CA 1
ATOM 565 C C . HIS A 1 70 ? -8.695 2.679 18.818 1.00 88.31 70 HIS A C 1
ATOM 567 O O . HIS A 1 70 ? -8.856 1.476 18.620 1.00 88.31 70 HIS A O 1
ATOM 573 N N . GLU A 1 71 ? -9.437 3.612 18.218 1.00 93.19 71 GLU A N 1
ATOM 574 C CA . GLU A 1 71 ? -10.357 3.312 17.116 1.00 93.19 71 GLU A CA 1
ATOM 575 C C . GLU A 1 71 ? -9.589 3.251 15.798 1.00 93.19 71 GLU A C 1
ATOM 577 O O . GLU A 1 71 ? -9.010 4.247 15.363 1.00 93.19 71 GLU A O 1
ATOM 582 N N . ILE A 1 72 ? -9.585 2.080 15.166 1.00 92.88 72 ILE A N 1
ATOM 583 C CA . ILE A 1 72 ? -8.836 1.832 13.933 1.00 92.88 72 ILE A CA 1
ATOM 584 C C . ILE A 1 72 ? -9.674 1.052 12.922 1.00 92.88 72 ILE A C 1
ATOM 586 O O . ILE A 1 72 ? -10.621 0.351 13.288 1.00 92.88 72 ILE A O 1
ATOM 590 N N . MET A 1 73 ? -9.289 1.120 11.647 1.00 93.25 73 MET A N 1
ATOM 591 C CA . MET A 1 73 ? -9.807 0.195 10.638 1.00 93.25 73 MET A CA 1
ATOM 592 C C . MET A 1 73 ? -9.326 -1.238 10.945 1.00 93.25 73 MET A C 1
ATOM 594 O O . MET A 1 73 ? -8.149 -1.432 11.262 1.00 93.25 73 MET A O 1
ATOM 598 N N . PRO A 1 74 ? -10.183 -2.268 10.828 1.00 91.94 74 PRO A N 1
ATOM 599 C CA . PRO A 1 74 ? -9.898 -3.627 11.297 1.00 91.94 74 PRO A CA 1
ATOM 600 C C . PRO A 1 74 ? -9.038 -4.432 10.309 1.00 91.94 74 PRO A C 1
ATOM 602 O O . PRO A 1 74 ? -9.116 -5.659 10.260 1.00 91.94 74 PRO A O 1
ATOM 605 N N . PHE A 1 75 ? -8.232 -3.760 9.490 1.00 91.88 75 PHE A N 1
ATOM 606 C CA . PHE A 1 75 ? -7.361 -4.390 8.509 1.00 91.88 75 PHE A CA 1
ATOM 607 C C . PHE A 1 75 ? -5.996 -3.703 8.469 1.00 91.88 75 PHE A C 1
ATOM 609 O O . PHE A 1 75 ? -5.868 -2.478 8.523 1.00 91.88 75 PHE A O 1
ATOM 616 N N . GLY A 1 76 ? -4.972 -4.537 8.358 1.00 92.19 76 GLY A N 1
ATOM 617 C CA . GLY A 1 76 ? -3.571 -4.157 8.329 1.00 92.19 76 GLY A CA 1
ATOM 618 C C . GLY A 1 76 ? -2.751 -5.262 7.671 1.00 92.19 76 GLY A C 1
ATOM 619 O O . GLY A 1 76 ? -3.213 -6.408 7.593 1.00 92.19 76 GLY A O 1
ATOM 620 N N . PRO A 1 77 ? -1.560 -4.944 7.151 1.00 91.50 77 PRO A N 1
ATOM 621 C CA . PRO A 1 77 ? -0.686 -5.942 6.573 1.00 91.50 77 PRO A CA 1
ATOM 622 C C . PRO A 1 77 ? -0.090 -6.828 7.671 1.00 91.50 77 PRO A C 1
ATOM 624 O O . PRO A 1 77 ? 0.153 -6.390 8.798 1.00 91.50 77 PRO A O 1
ATOM 627 N N . ALA A 1 78 ? 0.176 -8.085 7.322 1.00 88.81 78 ALA A N 1
ATOM 628 C CA . ALA A 1 78 ? 0.964 -8.973 8.165 1.00 88.81 78 ALA A CA 1
ATOM 629 C C . ALA A 1 78 ? 2.433 -8.512 8.233 1.00 88.81 78 ALA A C 1
ATOM 631 O O . ALA A 1 78 ? 2.927 -7.829 7.329 1.00 88.81 78 ALA A O 1
ATOM 632 N N . ALA A 1 79 ? 3.135 -8.940 9.286 1.00 87.62 79 ALA A N 1
ATOM 633 C CA . ALA A 1 79 ? 4.569 -8.709 9.429 1.00 87.62 79 ALA A CA 1
ATOM 634 C C . ALA A 1 79 ? 5.347 -9.227 8.211 1.00 87.62 79 ALA A C 1
ATOM 636 O O . ALA A 1 79 ? 5.011 -10.262 7.631 1.00 87.62 79 ALA A O 1
ATOM 637 N N . GLY A 1 80 ? 6.412 -8.513 7.847 1.00 86.62 80 GLY A N 1
ATOM 638 C CA . GLY A 1 80 ? 7.284 -8.873 6.729 1.00 86.62 80 GLY A CA 1
ATOM 639 C C . GLY A 1 80 ? 6.913 -8.241 5.386 1.00 86.62 80 GLY A C 1
ATOM 640 O O . GLY A 1 80 ? 7.707 -8.371 4.459 1.00 86.62 80 GLY A O 1
ATOM 641 N N . LEU A 1 81 ? 5.780 -7.524 5.286 1.00 91.19 81 LEU A N 1
ATOM 642 C CA . LEU A 1 81 ? 5.523 -6.635 4.146 1.00 91.19 81 LEU A CA 1
ATOM 643 C C . LEU A 1 81 ? 6.491 -5.447 4.147 1.00 91.19 81 LEU A C 1
ATOM 645 O O . LEU A 1 81 ? 7.021 -5.102 3.113 1.00 91.19 81 LEU A O 1
ATOM 649 N N . ASP A 1 82 ? 6.720 -4.806 5.287 1.00 91.00 82 ASP A N 1
ATOM 650 C CA . ASP A 1 82 ? 7.660 -3.688 5.381 1.00 91.00 82 ASP A CA 1
ATOM 651 C C . ASP A 1 82 ? 8.699 -4.014 6.452 1.00 91.00 82 ASP A C 1
ATOM 653 O O . ASP A 1 82 ? 8.546 -3.684 7.631 1.00 91.00 82 ASP A O 1
ATOM 657 N N . LYS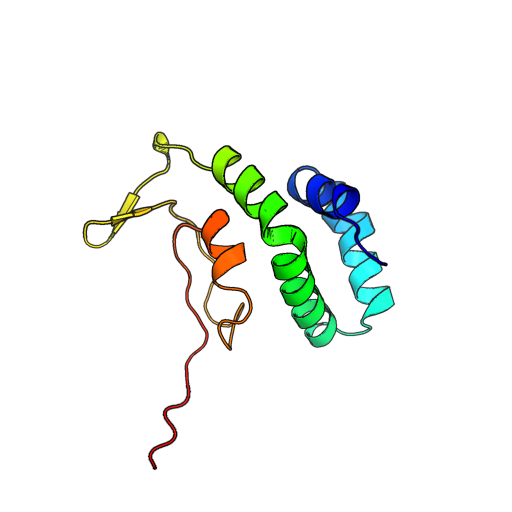 A 1 83 ? 9.712 -4.795 6.057 1.00 87.81 83 LYS A N 1
ATOM 658 C CA . LYS A 1 83 ? 10.697 -5.356 6.994 1.00 87.81 83 LYS A CA 1
ATOM 659 C C . LYS A 1 83 ? 11.491 -4.263 7.710 1.00 87.81 83 LYS A C 1
ATOM 661 O O . LYS A 1 83 ? 11.749 -4.401 8.901 1.00 87.81 83 LYS A O 1
ATOM 666 N N . ASN A 1 84 ? 11.832 -3.195 6.992 1.00 89.44 84 ASN A N 1
ATOM 667 C CA . ASN A 1 84 ? 12.684 -2.115 7.490 1.00 89.44 84 ASN A CA 1
ATOM 668 C C . ASN A 1 84 ? 11.897 -0.861 7.898 1.00 89.44 84 ASN A C 1
ATOM 670 O O . ASN A 1 84 ? 12.468 0.045 8.498 1.00 89.44 84 ASN A O 1
ATOM 674 N N . GLY A 1 85 ? 10.595 -0.807 7.608 1.00 89.12 85 GLY A N 1
ATOM 675 C CA . GLY A 1 85 ? 9.773 0.368 7.877 1.00 89.12 85 GLY A CA 1
ATOM 676 C C . GLY A 1 85 ? 9.897 1.468 6.813 1.00 89.12 85 GLY A C 1
ATOM 677 O O . GLY A 1 85 ? 9.632 2.634 7.110 1.00 89.12 85 GLY A O 1
ATOM 678 N N . ASP A 1 86 ? 10.302 1.116 5.592 1.00 91.56 86 ASP A N 1
ATOM 679 C CA . ASP A 1 86 ? 10.589 2.043 4.493 1.00 91.56 86 ASP A CA 1
ATOM 680 C C . ASP A 1 86 ? 9.319 2.699 3.924 1.00 91.56 86 ASP A C 1
ATOM 682 O O . ASP A 1 86 ? 9.392 3.745 3.279 1.00 91.56 86 ASP A O 1
ATOM 686 N N . ALA A 1 87 ? 8.140 2.110 4.148 1.00 94.25 87 ALA A N 1
ATOM 687 C CA . ALA A 1 87 ? 6.861 2.565 3.602 1.00 94.25 87 ALA A CA 1
ATOM 688 C C . ALA A 1 87 ? 5.772 2.739 4.677 1.00 94.25 87 ALA A C 1
ATOM 690 O O . ALA A 1 87 ? 4.585 2.816 4.351 1.00 94.25 87 ALA A O 1
ATOM 691 N N . LEU A 1 88 ? 6.137 2.851 5.961 1.00 93.50 88 LEU A N 1
ATOM 692 C CA . LEU A 1 88 ? 5.157 2.973 7.051 1.00 93.50 88 LEU A CA 1
ATOM 693 C C . LEU A 1 88 ? 4.206 4.158 6.869 1.00 93.50 88 LEU A C 1
ATOM 695 O O . LEU A 1 88 ? 3.006 4.037 7.098 1.00 93.50 88 LEU A O 1
ATOM 699 N N . LYS A 1 89 ? 4.733 5.310 6.449 1.00 94.62 89 LYS A N 1
ATOM 700 C CA . LYS A 1 89 ? 3.940 6.530 6.277 1.00 94.62 89 LYS A CA 1
ATOM 701 C C . LYS A 1 89 ? 2.906 6.416 5.146 1.00 94.62 89 LYS A C 1
ATOM 703 O O . LYS A 1 89 ? 1.739 6.677 5.414 1.00 94.62 89 LYS A O 1
ATOM 708 N N . PRO A 1 90 ? 3.256 6.015 3.910 1.00 96.50 90 PRO A N 1
ATOM 709 C CA . PRO A 1 90 ? 2.239 5.805 2.882 1.00 96.50 90 PRO A CA 1
ATOM 710 C C . PRO A 1 90 ? 1.253 4.680 3.232 1.00 96.50 90 PRO A C 1
ATOM 712 O O . PRO A 1 90 ? 0.065 4.801 2.938 1.00 96.50 90 PRO A O 1
ATOM 715 N N . LEU A 1 91 ? 1.709 3.607 3.889 1.00 95.44 91 LEU A N 1
ATOM 716 C CA . LEU A 1 91 ? 0.844 2.494 4.292 1.00 95.44 91 LEU A CA 1
ATOM 717 C C . LEU A 1 91 ? -0.160 2.882 5.391 1.00 95.44 91 LEU A C 1
ATOM 719 O O . LEU A 1 91 ? -1.279 2.365 5.390 1.00 95.44 91 LEU A O 1
ATOM 723 N N . SER A 1 92 ? 0.193 3.799 6.298 1.00 94.31 92 SER A N 1
ATOM 724 C CA . SER A 1 92 ? -0.691 4.225 7.395 1.00 94.31 92 SER A CA 1
ATOM 725 C C . SER A 1 92 ? -1.898 5.036 6.927 1.00 94.31 92 SER A C 1
ATOM 727 O O . SER A 1 92 ? -2.878 5.145 7.658 1.00 94.31 92 SER A O 1
ATOM 729 N N . HIS A 1 93 ? -1.871 5.560 5.697 1.00 95.00 93 HIS A N 1
ATOM 730 C CA . HIS A 1 93 ? -3.050 6.183 5.096 1.00 95.00 93 HIS A CA 1
ATOM 731 C C . HIS A 1 93 ? -4.132 5.158 4.741 1.00 95.00 93 HIS A C 1
ATOM 733 O O . HIS A 1 93 ? -5.301 5.518 4.685 1.00 95.00 93 HIS A O 1
ATOM 739 N N . ILE A 1 94 ? -3.767 3.896 4.493 1.00 93.44 94 ILE A N 1
ATOM 740 C CA . ILE A 1 94 ? -4.706 2.845 4.071 1.00 93.44 94 ILE A CA 1
ATOM 741 C C . ILE A 1 94 ? -5.083 1.931 5.233 1.00 93.44 94 ILE A C 1
ATOM 743 O O . ILE A 1 94 ? -6.241 1.548 5.368 1.00 93.44 94 ILE A O 1
ATOM 747 N N . PHE A 1 95 ? -4.098 1.528 6.028 1.00 93.50 95 PHE A N 1
ATOM 748 C CA . PHE A 1 95 ? -4.250 0.466 7.013 1.00 93.50 95 PHE A CA 1
ATOM 749 C C . PHE A 1 95 ? -4.451 1.023 8.420 1.00 93.50 95 PHE A C 1
ATOM 751 O O . PHE A 1 95 ? -3.773 1.963 8.826 1.00 93.50 95 PHE A O 1
ATOM 758 N N . GLY A 1 96 ? -5.342 0.398 9.195 1.00 91.50 96 GLY A N 1
ATOM 759 C CA . GLY A 1 96 ? -5.616 0.820 10.574 1.00 91.50 96 GLY A CA 1
ATOM 760 C C . GLY A 1 96 ? -4.504 0.462 11.562 1.00 91.50 96 GLY A C 1
ATOM 761 O O . GLY A 1 96 ? -4.405 1.063 12.627 1.00 91.50 96 GLY A O 1
ATOM 762 N N . PHE A 1 97 ? -3.648 -0.497 11.212 1.00 91.56 97 PHE A N 1
ATOM 763 C CA . PHE A 1 97 ? -2.449 -0.852 11.964 1.00 91.56 97 PHE A CA 1
ATOM 764 C C . PHE A 1 97 ? -1.370 -1.372 11.014 1.00 91.56 97 PHE A C 1
ATOM 766 O O . PHE A 1 97 ? -1.679 -1.906 9.949 1.00 91.56 97 PHE A O 1
ATOM 773 N N . LEU A 1 98 ? -0.105 -1.243 11.411 1.00 92.06 98 LEU A N 1
ATOM 774 C CA . LEU A 1 98 ? 1.053 -1.733 10.667 1.00 92.06 98 LEU A CA 1
ATOM 775 C C . LEU A 1 98 ? 1.919 -2.577 11.591 1.00 92.06 98 LEU A C 1
ATOM 777 O O . LEU A 1 98 ? 2.156 -2.202 12.739 1.00 92.06 98 LEU A O 1
ATOM 781 N N . VAL A 1 99 ? 2.409 -3.701 11.076 1.00 87.06 99 VAL A N 1
ATOM 782 C CA . VAL A 1 99 ? 3.354 -4.559 11.788 1.00 87.06 99 VAL A CA 1
ATOM 783 C C . VAL A 1 99 ? 4.666 -4.544 11.003 1.00 87.06 99 VAL A C 1
ATOM 785 O O . VAL A 1 99 ? 4.775 -5.277 10.015 1.00 87.06 99 VAL A O 1
ATOM 788 N N . PRO A 1 100 ? 5.640 -3.687 11.369 1.00 80.31 100 PRO A N 1
ATOM 789 C CA . PRO A 1 100 ? 6.956 -3.732 10.743 1.00 80.31 100 PRO A CA 1
ATOM 790 C C . PRO A 1 100 ? 7.614 -5.093 10.997 1.00 80.31 100 PRO A C 1
ATOM 792 O O . PRO A 1 100 ? 7.222 -5.838 11.902 1.00 80.31 100 PRO A O 1
ATOM 795 N N . GLY A 1 101 ? 8.597 -5.440 10.168 1.00 72.75 101 GLY A N 1
ATOM 796 C CA . GLY A 1 101 ? 9.368 -6.667 10.356 1.00 72.75 101 GLY A CA 1
ATOM 797 C C . GLY A 1 101 ? 10.046 -6.740 11.724 1.00 72.75 101 GLY A C 1
ATOM 798 O O . GLY A 1 101 ? 10.257 -5.738 12.406 1.00 72.75 101 GLY A O 1
ATOM 799 N N . THR A 1 102 ? 10.400 -7.958 12.127 1.00 67.88 102 THR A N 1
ATOM 800 C CA . THR A 1 102 ? 11.175 -8.203 13.342 1.00 67.88 102 THR A CA 1
ATOM 801 C C . THR A 1 102 ? 12.542 -7.537 13.199 1.00 67.88 102 THR A C 1
ATOM 803 O O . THR A 1 102 ? 13.331 -7.935 12.343 1.00 67.88 102 THR A O 1
ATOM 806 N N . SER A 1 103 ? 12.842 -6.533 14.023 1.00 63.09 103 SER A N 1
ATOM 807 C CA . SER A 1 103 ? 14.204 -6.025 14.133 1.00 63.09 103 SER A CA 1
ATOM 808 C C . SER A 1 103 ? 15.039 -7.058 14.887 1.00 63.09 103 SER A C 1
ATOM 810 O O . SER A 1 103 ? 14.748 -7.399 16.033 1.00 63.09 103 SER A O 1
ATOM 812 N N . GLU A 1 104 ? 16.077 -7.591 14.247 1.00 59.34 104 GLU A N 1
ATOM 813 C CA . GLU A 1 104 ? 17.100 -8.327 14.982 1.00 59.34 104 GLU A CA 1
ATOM 814 C C . GLU A 1 104 ? 17.808 -7.326 15.900 1.00 59.34 104 GLU A C 1
ATOM 816 O O . GLU A 1 104 ? 18.552 -6.454 15.443 1.00 59.34 104 GLU A O 1
ATOM 821 N N . THR A 1 105 ? 17.572 -7.419 17.209 1.00 58.41 105 THR A N 1
ATOM 822 C CA . THR A 1 105 ? 18.447 -6.786 18.195 1.00 58.41 105 THR A CA 1
ATOM 823 C C . THR A 1 105 ? 19.834 -7.390 18.019 1.00 58.41 105 THR A C 1
ATOM 825 O O . THR A 1 105 ? 20.092 -8.509 18.457 1.00 58.41 105 THR A O 1
ATOM 828 N N . ARG A 1 106 ? 20.738 -6.659 17.362 1.00 49.84 106 ARG A N 1
ATOM 829 C CA . ARG A 1 106 ? 22.170 -6.919 17.497 1.00 49.84 106 ARG A CA 1
ATOM 830 C C . ARG A 1 106 ? 22.537 -6.572 18.932 1.00 49.84 106 ARG A C 1
ATOM 832 O O . ARG A 1 106 ? 22.635 -5.396 19.269 1.00 49.84 106 ARG A O 1
ATOM 839 N N . GLU A 1 107 ? 22.681 -7.592 19.769 1.00 48.09 107 GLU A N 1
ATOM 840 C CA . GLU A 1 107 ? 23.386 -7.458 21.040 1.00 48.09 107 GLU A CA 1
ATOM 841 C C . GLU A 1 107 ? 24.810 -6.976 20.717 1.00 48.09 107 GLU A C 1
ATOM 843 O O . GLU A 1 107 ? 25.600 -7.700 20.110 1.00 48.09 107 GLU A O 1
ATOM 848 N N . THR A 1 108 ? 25.080 -5.703 21.008 1.00 52.12 108 THR A N 1
ATOM 849 C CA . THR A 1 108 ? 26.420 -5.095 20.989 1.00 52.12 108 THR A CA 1
ATOM 850 C C . THR A 1 108 ? 27.088 -5.239 22.338 1.00 52.12 108 THR A C 1
ATOM 852 O O . THR A 1 108 ? 26.380 -4.972 23.338 1.00 52.12 108 THR A O 1
#

pLDDT: mean 90.58, std 10.38, range [48.09, 97.06]

Secondary structure (DSSP, 8-state):
--S-HHHHHHHHH-HHHIIIIIHHHHHHHH-SHHHHHHHHHHHHHHTHHHHHHHHHHH--GGG-EEETTEEE-S--PPTTSSSS-TTHHHHHTT-S------------

Solvent-accessible surface area (backbone atoms only — not comparable to full-atom values): 6322 Å² total; per-residue (Å²): 135,82,76,48,73,68,58,47,54,47,34,75,78,32,61,64,52,23,62,71,44,53,52,50,50,39,40,72,73,44,70,42,73,65,49,32,49,55,53,48,44,52,52,42,54,76,40,30,71,54,34,47,56,50,18,64,78,66,69,49,78,88,61,46,40,77,55,97,90,40,80,27,50,85,48,53,63,62,65,58,78,36,51,85,51,86,37,52,7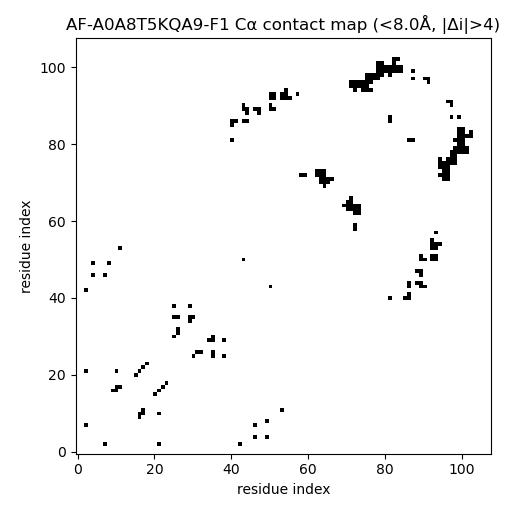2,35,47,54,36,69,28,46,46,83,40,57,23,85,76,79,79,75,87,125

Sequence (108 aa):
MWLDKKLFERSLYDTNFFRNVVRKAAYMVAGDAESVHELALEKLNEHEDVLQSYGKSLDDPELKVNIVGHEIMPFGPAAGLDKNGDALKPLSHIFGFLVPGTSETRET

Foldseek 3Di:
DPCDQVLVLCCLVDVCCVVPPVLVVLCVVQVDDVSSLVVVLVVLVVNLVSLLVVLVVVDDQVQWDDDPNDTFRPDEDDEPSAQPCSRVSSRVSHGRDYDHHDDPPPPD

Radius of gyration: 15.48 Å; Cα contacts (8 Å, |Δi|>4): 122; chains: 1; bounding box: 46×23×40 Å

Mean predicted aligned error: 4.87 Å